Protein AF-A0A7J5WXG4-F1 (afdb_monomer_lite)

Secondary structure (DSSP, 8-state):
----------------------------------SEEEEEETTEEEEEESS---EEEESHHHHHHHHHTTGGGGEEEEESGGGTHHHHHHHHGGGGGGS-EEESSSPPHHHHHHTT-

Foldseek 3Di:
DDDDDDDDDDDDDDPPPPPPPPPPPPPPPPPPPDQWDWDQDPNDIDIDGPDQQADEEEDPVRVLVCVVVVVLNRYQAYELCLVCVVVCCVPNNPSSVVHHHLYNHGDDPCSVVVSVD

Sequence (117 aa):
MNRTITRVAPTLAPVTVLLGVAAGCGTESDATASDTVTVTNCGAEVTFDQPLDRLFANDGGMIAIALAAGARDKMVAVSALARDKDVLRLEYGPQVDTLDEVATEPPTLENIVGGQT

Structure (mmCIF, N/CA/C/O backbone):
data_AF-A0A7J5WXG4-F1
#
_entry.id   AF-A0A7J5WXG4-F1
#
loop_
_atom_site.group_PDB
_atom_site.id
_atom_site.type_symbol
_atom_site.label_atom_id
_atom_site.label_alt_id
_atom_site.label_comp_id
_atom_site.label_asym_id
_atom_site.label_entity_id
_atom_site.label_seq_id
_atom_site.pdbx_PDB_ins_code
_atom_site.Cartn_x
_atom_site.Cartn_y
_atom_site.Cartn_z
_atom_site.occupancy
_atom_site.B_iso_or_equiv
_atom_site.auth_seq_id
_atom_site.auth_comp_id
_atom_site.auth_asym_id
_atom_site.auth_atom_id
_atom_site.pdbx_PDB_model_num
ATOM 1 N N . MET A 1 1 ? 13.146 -45.912 77.678 1.00 42.41 1 MET A N 1
ATOM 2 C CA . MET A 1 1 ? 13.192 -44.744 78.586 1.00 42.41 1 MET A CA 1
ATOM 3 C C . MET A 1 1 ? 11.859 -44.019 78.503 1.00 42.41 1 MET A C 1
ATOM 5 O O . MET A 1 1 ? 11.580 -43.390 77.493 1.00 42.41 1 MET A O 1
ATOM 9 N N . ASN A 1 2 ? 11.023 -44.178 79.532 1.00 40.47 2 ASN A N 1
ATOM 10 C CA . ASN A 1 2 ? 9.773 -43.436 79.709 1.00 40.47 2 ASN A CA 1
ATOM 11 C C . ASN A 1 2 ? 10.080 -41.971 80.033 1.00 40.47 2 ASN A C 1
ATOM 13 O O . ASN A 1 2 ? 10.809 -41.717 80.992 1.00 40.47 2 ASN A O 1
ATOM 17 N N . ARG A 1 3 ? 9.459 -41.019 79.329 1.00 44.69 3 ARG A N 1
ATOM 18 C CA . ARG A 1 3 ? 9.204 -39.685 79.891 1.00 44.69 3 ARG A CA 1
ATOM 19 C C . ARG A 1 3 ? 7.754 -39.285 79.660 1.00 44.69 3 ARG A C 1
ATOM 21 O O . ARG A 1 3 ? 7.262 -39.195 78.542 1.00 44.69 3 ARG A O 1
ATOM 28 N N . THR A 1 4 ? 7.111 -39.111 80.798 1.00 41.09 4 THR A N 1
ATOM 29 C CA . THR A 1 4 ? 5.716 -38.807 81.060 1.00 41.09 4 THR A CA 1
ATOM 30 C C . THR A 1 4 ? 5.434 -37.318 80.815 1.00 41.09 4 THR A C 1
ATOM 32 O O . THR A 1 4 ? 6.184 -36.473 81.288 1.00 41.09 4 THR A O 1
ATOM 35 N N . ILE A 1 5 ? 4.354 -37.055 80.069 1.00 54.88 5 ILE A N 1
ATOM 36 C CA . ILE A 1 5 ? 3.325 -35.995 80.192 1.00 54.88 5 ILE A CA 1
ATOM 37 C C . ILE A 1 5 ? 3.770 -34.579 80.603 1.00 54.88 5 ILE A C 1
ATOM 39 O O . ILE A 1 5 ? 4.193 -34.361 81.729 1.00 54.88 5 ILE A O 1
ATOM 43 N N . THR A 1 6 ? 3.417 -33.582 79.783 1.00 4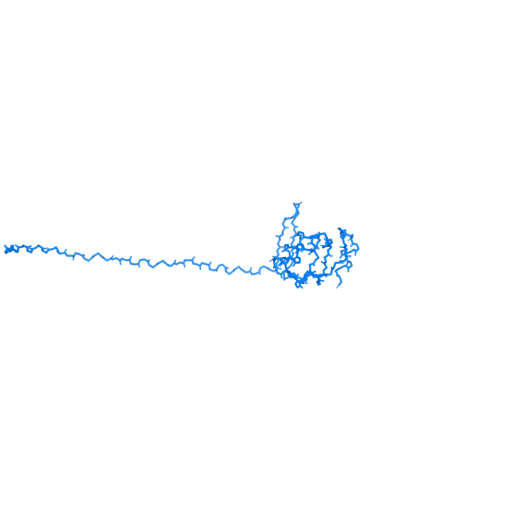2.09 6 THR A N 1
ATOM 44 C CA . THR A 1 6 ? 2.691 -32.374 80.241 1.00 42.09 6 THR A CA 1
ATOM 45 C C . THR A 1 6 ? 1.866 -31.818 79.075 1.00 42.09 6 THR A C 1
ATOM 47 O O . THR A 1 6 ? 2.413 -31.383 78.066 1.00 42.09 6 THR A O 1
ATOM 50 N N . ARG A 1 7 ? 0.532 -31.887 79.191 1.00 51.19 7 ARG A N 1
ATOM 51 C CA . ARG A 1 7 ? -0.425 -31.246 78.276 1.00 51.19 7 ARG A CA 1
ATOM 52 C C . ARG A 1 7 ? -0.525 -29.764 78.637 1.00 51.19 7 ARG A C 1
ATOM 54 O O . ARG A 1 7 ? -0.883 -29.449 79.766 1.00 51.19 7 ARG A O 1
ATOM 61 N N . VAL A 1 8 ? -0.290 -28.885 77.670 1.00 45.06 8 VAL A N 1
ATOM 62 C CA . VAL A 1 8 ? -0.689 -27.473 77.728 1.00 45.06 8 VAL A CA 1
ATOM 63 C C . VAL A 1 8 ? -1.612 -27.247 76.538 1.00 45.06 8 VAL A C 1
ATOM 65 O O . VAL A 1 8 ? -1.203 -27.423 75.395 1.00 45.06 8 VAL A O 1
ATOM 68 N N . ALA A 1 9 ? -2.880 -26.953 76.814 1.00 54.91 9 ALA A N 1
ATOM 69 C CA . A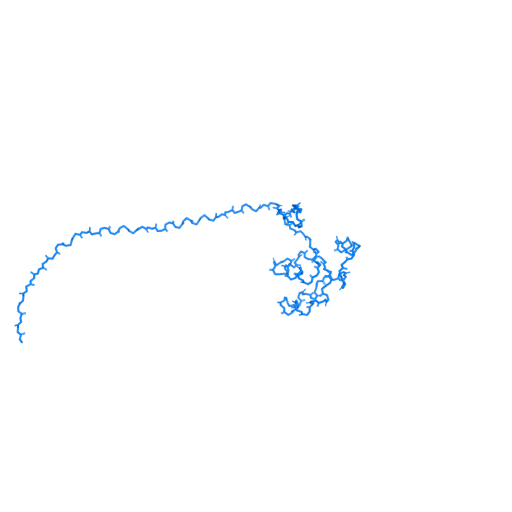LA A 1 9 ? -3.864 -26.605 75.800 1.00 54.91 9 ALA A CA 1
ATOM 70 C C . ALA A 1 9 ? -3.844 -25.083 75.596 1.00 54.91 9 ALA A C 1
ATOM 72 O O . ALA A 1 9 ? -4.101 -24.365 76.563 1.00 54.91 9 ALA A O 1
ATOM 73 N N . PRO A 1 10 ? -3.581 -24.568 74.383 1.00 46.25 10 PRO A N 1
ATOM 74 C CA . PRO A 1 10 ? -3.910 -23.198 74.052 1.00 46.25 10 PRO A CA 1
ATOM 75 C C . PRO A 1 10 ? -5.302 -23.177 73.410 1.00 46.25 10 PRO A C 1
ATOM 77 O O . PRO A 1 10 ? -5.559 -23.804 72.383 1.00 46.25 10 PRO A O 1
ATOM 80 N N . THR A 1 11 ? -6.220 -22.470 74.055 1.00 47.03 11 THR A N 1
ATOM 81 C CA . THR A 1 11 ? -7.518 -22.069 73.510 1.00 47.03 11 THR A CA 1
ATOM 82 C C . THR A 1 11 ? -7.314 -21.275 72.217 1.00 47.03 11 THR A C 1
ATOM 84 O O . THR A 1 11 ? -6.853 -20.135 72.254 1.00 47.03 11 THR A O 1
ATOM 87 N N . LEU A 1 12 ? -7.637 -21.887 71.074 1.00 46.06 12 LEU A N 1
ATOM 88 C CA . LEU A 1 12 ? -7.681 -21.240 69.762 1.00 46.06 12 LEU A CA 1
ATOM 89 C C . LEU A 1 12 ? -8.890 -20.296 69.694 1.00 46.06 12 LEU A C 1
ATOM 91 O O . LEU A 1 12 ? -10.036 -20.741 69.669 1.00 46.06 12 LEU A O 1
ATOM 95 N N . ALA A 1 13 ? -8.624 -18.992 69.651 1.00 47.94 13 ALA A N 1
ATOM 96 C CA . ALA A 1 13 ? -9.585 -17.993 69.196 1.00 47.94 13 ALA A CA 1
ATOM 97 C C . ALA A 1 13 ? -9.790 -18.142 67.672 1.00 47.94 13 ALA A C 1
ATOM 99 O O . ALA A 1 13 ? -8.804 -18.361 66.959 1.00 47.94 13 ALA A O 1
ATOM 100 N N . PRO A 1 14 ? -11.019 -18.028 67.136 1.00 46.78 14 PRO A N 1
ATOM 101 C CA . PRO A 1 14 ? -11.231 -18.102 65.700 1.00 46.78 14 PRO A CA 1
ATOM 102 C C . PRO A 1 14 ? -10.783 -16.778 65.069 1.00 46.78 14 PRO A C 1
ATOM 104 O O . PRO A 1 14 ? -11.412 -15.739 65.251 1.00 46.78 14 PRO A O 1
ATOM 107 N N . VAL A 1 15 ? -9.672 -16.811 64.336 1.00 51.56 15 VAL A N 1
ATOM 108 C CA . VAL A 1 15 ? -9.292 -15.737 63.413 1.00 51.56 1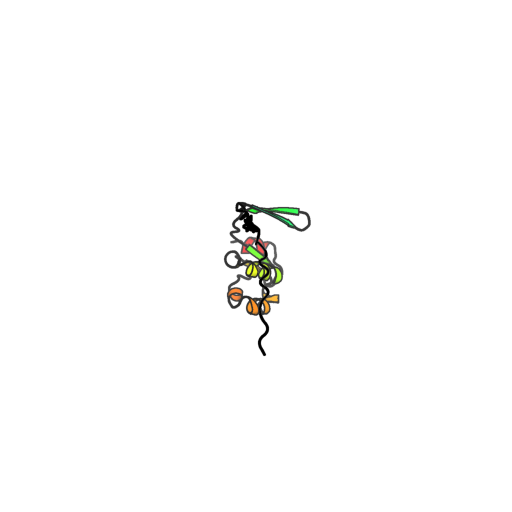5 VAL A CA 1
ATOM 109 C C . VAL A 1 15 ? -10.120 -15.941 62.150 1.00 51.56 15 VAL A C 1
ATOM 111 O O . VAL A 1 15 ? -9.833 -16.820 61.339 1.00 51.56 15 VAL A O 1
ATOM 114 N N . THR A 1 16 ? -11.193 -15.170 62.010 1.00 54.97 16 THR A N 1
ATOM 115 C CA . THR A 1 16 ? -12.026 -15.158 60.806 1.00 54.97 16 THR A CA 1
ATOM 116 C C . THR A 1 16 ? -11.224 -14.525 59.670 1.00 54.97 16 THR A C 1
ATOM 118 O O . THR A 1 16 ? -11.143 -13.305 59.549 1.00 54.97 16 THR A O 1
ATOM 121 N N . VAL A 1 17 ? -10.584 -15.361 58.852 1.00 51.75 17 VAL A N 1
ATOM 122 C CA . VAL A 1 17 ? -9.960 -14.954 57.589 1.00 51.75 17 VAL A CA 1
ATOM 123 C C . VAL A 1 17 ? -11.083 -14.544 56.638 1.00 51.75 17 VAL A C 1
ATOM 125 O O . VAL A 1 17 ? -11.764 -15.392 56.064 1.00 51.75 17 VAL A O 1
ATOM 128 N N . LEU A 1 18 ? -11.310 -13.236 56.495 1.00 51.03 18 LEU A N 1
ATOM 129 C CA . LEU A 1 18 ? -12.110 -12.708 55.395 1.00 51.03 18 LEU A CA 1
ATOM 130 C C . LEU A 1 18 ? -11.314 -12.888 54.099 1.00 51.03 18 LEU A C 1
ATOM 132 O O . LEU A 1 18 ? -10.371 -12.153 53.812 1.00 51.03 18 LEU A O 1
ATOM 136 N N . LEU A 1 19 ? -11.715 -13.899 53.332 1.00 51.88 19 LEU A N 1
ATOM 137 C CA . LEU A 1 19 ? -11.337 -14.111 51.942 1.00 51.88 19 LEU A CA 1
ATOM 138 C C . LEU A 1 19 ? -11.923 -12.953 51.112 1.00 51.88 19 LEU A C 1
ATOM 140 O O . LEU A 1 19 ? -13.078 -12.986 50.691 1.00 51.88 19 LEU A O 1
ATOM 144 N N . GLY A 1 20 ? -11.143 -11.886 50.943 1.00 53.22 20 GLY A N 1
ATOM 145 C CA . GLY A 1 20 ? -11.469 -10.790 50.037 1.00 53.22 20 GLY A CA 1
ATOM 146 C C . GLY A 1 20 ? -11.414 -11.292 48.600 1.00 53.22 20 GLY A C 1
ATOM 147 O O . GLY A 1 20 ? -10.335 -11.477 48.044 1.00 53.22 20 GLY A O 1
ATOM 148 N N . VAL A 1 21 ? -12.583 -11.551 48.017 1.00 59.00 21 VAL A N 1
ATOM 149 C CA . VAL A 1 21 ? -12.744 -11.850 46.594 1.00 59.00 21 VAL A CA 1
ATOM 150 C C . VAL A 1 21 ? -12.216 -10.649 45.815 1.00 59.00 21 VAL A C 1
ATOM 152 O O . VAL A 1 21 ? -12.760 -9.550 45.916 1.00 59.00 21 VAL A O 1
ATOM 155 N N . ALA A 1 22 ? -11.139 -10.849 45.058 1.00 56.75 22 ALA A N 1
ATOM 156 C CA . ALA A 1 22 ? -10.689 -9.896 44.059 1.00 56.75 22 ALA A CA 1
ATOM 157 C C . ALA A 1 22 ? -11.758 -9.828 42.960 1.00 56.75 22 ALA A C 1
ATOM 159 O O . ALA A 1 22 ? -11.726 -10.588 41.995 1.00 56.75 22 ALA A O 1
ATOM 160 N N . ALA A 1 23 ? -12.741 -8.943 43.133 1.00 60.12 23 ALA A N 1
ATOM 161 C CA . ALA A 1 23 ? -13.581 -8.480 42.044 1.00 60.12 23 ALA A CA 1
ATOM 162 C C . ALA A 1 23 ? -12.664 -7.701 41.095 1.00 60.12 23 ALA A C 1
ATOM 164 O O . ALA A 1 23 ? -12.401 -6.514 41.289 1.00 60.12 23 ALA A O 1
ATOM 165 N N . GLY A 1 24 ? -12.090 -8.414 40.125 1.00 49.75 24 GLY A N 1
ATOM 166 C CA . GLY A 1 24 ? -11.421 -7.806 38.991 1.00 49.75 24 GLY A CA 1
ATOM 167 C C . GLY A 1 24 ? -12.428 -6.897 38.307 1.00 49.75 24 GLY A C 1
ATOM 168 O O . GLY A 1 24 ? -13.368 -7.372 37.677 1.00 49.75 24 GLY A O 1
ATOM 169 N N . CYS A 1 25 ? -12.250 -5.590 38.471 1.00 51.84 25 CYS A N 1
ATOM 170 C CA . CYS A 1 25 ? -12.924 -4.584 37.670 1.00 51.84 25 CYS A CA 1
ATOM 171 C C . CYS A 1 25 ? -12.287 -4.635 36.274 1.00 51.84 25 CYS A C 1
ATOM 173 O O . CYS A 1 25 ? -11.452 -3.810 35.915 1.00 51.84 25 CYS A O 1
ATOM 175 N N . GLY A 1 26 ? -12.585 -5.699 35.532 1.00 54.19 26 GLY A N 1
ATOM 176 C CA . GLY A 1 26 ? -12.394 -5.733 34.097 1.00 54.19 26 GLY A CA 1
ATOM 177 C C . GLY A 1 26 ? -13.545 -4.951 33.498 1.00 54.19 26 GLY A C 1
ATOM 178 O O . GLY A 1 26 ? -14.576 -5.528 33.177 1.00 54.19 26 GLY A O 1
ATOM 179 N N . THR A 1 27 ? -13.403 -3.631 33.405 1.00 54.75 27 THR A N 1
ATOM 180 C CA . THR A 1 27 ? -14.181 -2.888 32.419 1.00 54.75 27 THR A CA 1
ATOM 181 C C . THR A 1 27 ? -13.675 -3.381 31.071 1.00 54.75 27 THR A C 1
ATOM 183 O O . THR A 1 27 ? -12.619 -2.948 30.611 1.00 54.75 27 THR A O 1
ATOM 186 N N . GLU A 1 28 ? -14.378 -4.335 30.460 1.00 59.78 28 GLU A N 1
ATOM 187 C CA . GLU A 1 28 ? -14.380 -4.428 29.005 1.00 59.78 28 GLU A CA 1
ATOM 188 C C . GLU A 1 28 ? -14.886 -3.067 28.535 1.00 59.78 28 GLU A C 1
ATOM 190 O O . GLU A 1 28 ? -16.075 -2.759 28.618 1.00 59.78 28 GLU A O 1
ATOM 195 N N . SER A 1 29 ? -13.948 -2.185 28.181 1.00 55.78 29 SER A N 1
ATOM 196 C CA . SER A 1 29 ? -14.272 -1.000 27.410 1.00 55.78 29 SER A CA 1
ATOM 197 C C . SER A 1 29 ? -14.841 -1.525 26.107 1.00 55.78 29 SER A C 1
ATOM 199 O O . SER A 1 29 ? -14.092 -1.901 25.207 1.00 55.78 29 SER A O 1
ATOM 201 N N . ASP A 1 30 ? -16.165 -1.583 26.048 1.00 53.34 30 ASP A N 1
ATOM 202 C CA . ASP A 1 30 ? -16.929 -1.674 24.819 1.00 53.34 30 ASP A CA 1
ATOM 203 C C . ASP A 1 30 ? -16.636 -0.363 24.077 1.00 53.34 30 ASP A C 1
ATOM 205 O O . ASP A 1 30 ? -17.306 0.658 24.239 1.00 53.34 30 ASP A O 1
ATOM 209 N N . ALA A 1 31 ? -15.474 -0.319 23.423 1.00 63.38 31 ALA A N 1
ATOM 210 C CA . ALA A 1 31 ? -15.072 0.802 22.608 1.00 63.38 31 ALA A CA 1
ATOM 211 C C . ALA A 1 31 ? -16.061 0.820 21.452 1.00 63.38 31 ALA A C 1
ATOM 213 O O . ALA A 1 31 ? -15.966 -0.006 20.545 1.00 63.38 31 ALA A O 1
ATOM 214 N N . THR A 1 32 ? -17.038 1.725 21.520 1.00 60.12 32 THR A N 1
ATOM 215 C CA . THR A 1 32 ? -17.941 1.990 20.408 1.00 60.12 32 THR A CA 1
ATOM 216 C C . THR A 1 32 ? -17.080 2.161 19.167 1.00 60.12 32 THR A C 1
ATOM 218 O O . THR A 1 32 ? -16.229 3.053 19.135 1.00 60.12 32 THR A O 1
ATOM 221 N N . ALA A 1 33 ? -17.243 1.268 18.190 1.00 66.38 33 ALA A N 1
ATOM 222 C CA . ALA A 1 33 ? -16.546 1.388 16.923 1.00 66.38 33 ALA A CA 1
ATOM 223 C C . ALA A 1 33 ? -16.920 2.751 16.335 1.00 66.38 33 ALA A C 1
ATOM 225 O O . ALA A 1 33 ? -18.081 2.998 16.017 1.00 66.38 33 ALA A O 1
ATOM 226 N N . SER A 1 34 ? -15.956 3.666 16.295 1.00 77.81 34 SER A N 1
ATOM 227 C CA . SER A 1 34 ? -16.151 4.964 15.669 1.00 77.81 34 SER A CA 1
ATOM 228 C C . SER A 1 34 ? -16.262 4.752 14.165 1.00 77.81 34 SER A C 1
ATOM 230 O O . SER A 1 34 ? -15.390 4.119 13.570 1.00 77.81 34 SER A O 1
ATOM 232 N N . ASP A 1 35 ? -17.275 5.350 13.541 1.00 91.06 35 ASP A N 1
ATOM 233 C CA . ASP A 1 35 ? -17.446 5.338 12.080 1.00 91.06 35 ASP A CA 1
ATOM 234 C C . ASP A 1 35 ? -16.339 6.122 11.352 1.00 91.06 35 ASP A C 1
ATOM 236 O O . ASP A 1 35 ? -16.298 6.161 10.128 1.00 91.06 35 ASP A O 1
ATOM 240 N N . THR A 1 36 ? -15.432 6.764 12.096 1.00 94.44 36 THR A N 1
ATOM 241 C CA . THR A 1 36 ? -14.335 7.569 11.563 1.00 94.44 36 THR A CA 1
ATOM 242 C C . THR A 1 36 ? -13.060 7.426 12.388 1.00 94.44 36 THR A C 1
ATOM 244 O O . THR A 1 36 ? -13.119 7.248 13.608 1.00 94.44 36 THR A O 1
ATOM 247 N N . VAL A 1 37 ? -11.908 7.624 11.749 1.00 94.62 37 VAL A N 1
ATOM 248 C CA . VAL A 1 37 ? -10.586 7.714 12.384 1.00 94.62 37 VAL A CA 1
ATOM 249 C C . VAL A 1 37 ? -9.894 9.002 11.948 1.00 94.62 37 VAL A C 1
ATOM 251 O O . VAL A 1 37 ? -9.742 9.252 10.755 1.00 94.62 37 VAL A O 1
ATOM 254 N N . THR A 1 38 ? -9.429 9.802 12.909 1.00 96.25 38 THR A N 1
ATOM 255 C CA . THR A 1 38 ? -8.627 11.008 12.650 1.00 96.25 38 THR A CA 1
ATOM 256 C C . THR A 1 38 ? -7.147 10.730 12.894 1.00 96.25 38 THR A C 1
ATOM 258 O O . THR A 1 38 ? -6.770 10.202 13.938 1.00 96.25 38 THR A O 1
ATOM 261 N N . VAL A 1 39 ? -6.301 11.105 11.933 1.00 95.94 39 VAL A N 1
ATOM 262 C CA . VAL A 1 39 ? -4.844 10.944 11.986 1.00 95.94 39 VAL A CA 1
ATOM 263 C C . VAL A 1 39 ? -4.176 12.293 11.756 1.00 95.94 39 VAL A C 1
ATOM 265 O O . VAL A 1 39 ? -4.475 12.984 10.782 1.00 95.94 39 VAL A O 1
ATOM 268 N N . THR A 1 40 ? -3.229 12.656 12.621 1.00 97.88 40 THR A N 1
ATOM 269 C CA . THR A 1 40 ? -2.316 13.773 12.363 1.00 97.88 40 THR A CA 1
ATOM 270 C C . THR A 1 40 ? -1.105 13.273 11.580 1.00 97.88 40 THR A C 1
ATOM 272 O O . THR A 1 40 ? -0.338 12.445 12.073 1.00 97.88 40 THR A O 1
ATOM 275 N N . ASN A 1 41 ? -0.891 13.793 10.375 1.00 93.75 41 ASN A N 1
ATOM 276 C CA . ASN A 1 41 ? 0.275 13.487 9.554 1.00 93.75 41 ASN A CA 1
ATOM 277 C C . ASN A 1 41 ? 0.887 14.779 9.008 1.00 93.75 41 ASN A C 1
ATOM 279 O O . ASN A 1 41 ? 0.182 15.641 8.492 1.00 93.75 41 ASN A O 1
ATOM 283 N N . CYS A 1 42 ? 2.201 14.946 9.178 1.00 97.12 42 CYS A N 1
ATOM 284 C CA . CYS A 1 42 ? 2.921 16.164 8.783 1.00 97.12 42 CYS A CA 1
ATOM 285 C C . CYS A 1 42 ? 2.299 17.471 9.332 1.00 97.12 42 CYS A C 1
ATOM 287 O O . CYS A 1 42 ? 2.401 18.523 8.707 1.00 97.12 42 CYS A O 1
ATOM 289 N N . GLY A 1 43 ? 1.657 17.404 10.506 1.00 97.50 43 GLY A N 1
ATOM 290 C CA . GLY A 1 43 ? 0.995 18.542 11.155 1.00 97.50 43 GLY A CA 1
ATOM 291 C C . GLY A 1 43 ? -0.420 18.853 10.654 1.00 97.50 43 GLY A C 1
ATOM 292 O O . GLY A 1 43 ? -1.045 19.766 11.184 1.00 97.50 43 GLY A O 1
ATOM 293 N N . ALA A 1 44 ? -0.940 18.104 9.680 1.00 97.62 44 ALA A N 1
ATOM 294 C CA . ALA A 1 44 ? -2.327 18.195 9.239 1.00 97.62 44 ALA A CA 1
ATOM 295 C C . ALA A 1 44 ? -3.166 17.083 9.876 1.00 97.62 44 ALA A C 1
ATOM 297 O O . ALA A 1 44 ? -2.721 15.939 9.948 1.00 97.62 44 ALA A O 1
ATOM 298 N N . GLU A 1 45 ? -4.380 17.409 10.314 1.00 98.06 45 GLU A N 1
ATOM 299 C CA . GLU A 1 45 ? -5.374 16.417 10.730 1.00 98.06 45 GLU A CA 1
ATOM 300 C C . GLU A 1 45 ? -6.220 15.993 9.530 1.00 98.06 45 GLU A C 1
ATOM 302 O O . GLU A 1 45 ? -6.741 16.835 8.796 1.00 98.06 45 GLU A O 1
ATOM 307 N N . VAL A 1 46 ? -6.360 14.683 9.336 1.00 96.94 46 VAL A N 1
ATOM 308 C CA . VAL A 1 46 ? -7.217 14.092 8.304 1.00 96.94 46 VAL A CA 1
ATOM 309 C C . VAL A 1 46 ? -8.116 13.051 8.953 1.00 96.94 46 VAL A C 1
ATOM 311 O O . VAL A 1 46 ? -7.633 12.177 9.670 1.00 96.94 46 VAL A O 1
ATOM 314 N N . THR A 1 47 ? -9.418 13.143 8.693 1.00 96.06 47 THR A N 1
ATOM 315 C CA . THR A 1 47 ? -10.421 12.181 9.159 1.00 96.06 47 THR A CA 1
ATOM 316 C C . THR A 1 47 ? -10.840 11.278 8.008 1.00 96.06 47 THR A C 1
ATOM 318 O O . THR A 1 47 ? -11.162 11.767 6.927 1.00 96.06 47 THR A O 1
ATOM 321 N N . PHE A 1 48 ? -10.840 9.973 8.252 1.00 93.31 48 PHE A N 1
ATOM 322 C CA . PHE A 1 48 ? -11.243 8.938 7.309 1.00 93.31 48 PHE A CA 1
ATOM 323 C C . PHE A 1 48 ? -12.462 8.202 7.840 1.00 93.31 48 PHE A C 1
ATOM 325 O O . PHE A 1 48 ? -12.463 7.790 9.000 1.00 93.31 48 PHE A O 1
ATOM 332 N N . ASP A 1 49 ? -13.452 7.978 6.984 1.00 93.25 49 ASP A N 1
ATOM 333 C CA . ASP A 1 49 ? -14.570 7.094 7.299 1.00 93.25 49 ASP A CA 1
ATOM 334 C C . ASP A 1 49 ? -14.090 5.641 7.432 1.00 93.25 49 ASP A C 1
ATOM 336 O O . ASP A 1 49 ? -13.057 5.242 6.879 1.00 93.25 49 ASP A O 1
ATOM 340 N N . GLN A 1 50 ? -14.826 4.850 8.202 1.00 91.06 50 GLN A N 1
ATOM 341 C CA . GLN A 1 50 ? -14.614 3.424 8.395 1.00 91.06 50 GLN A CA 1
ATOM 342 C C . GLN A 1 50 ? -15.874 2.638 7.999 1.00 91.06 50 GLN A C 1
ATOM 344 O O . GLN A 1 50 ? -16.988 3.114 8.215 1.00 91.06 50 GLN A O 1
ATOM 349 N N . PRO A 1 51 ? -15.719 1.410 7.469 1.00 90.62 51 PRO A N 1
ATOM 350 C CA . PRO A 1 51 ? -14.452 0.750 7.148 1.00 90.62 51 PRO A CA 1
ATOM 351 C C . PRO A 1 51 ? -13.793 1.323 5.884 1.00 90.62 51 PRO A C 1
ATOM 353 O O . PRO A 1 51 ? -14.460 1.842 4.996 1.00 90.62 51 PRO A O 1
ATOM 356 N N . LEU A 1 52 ? -12.469 1.178 5.771 1.00 89.50 52 LEU A N 1
ATOM 357 C CA . LEU A 1 52 ? -11.769 1.483 4.524 1.00 89.50 52 LEU A CA 1
ATOM 358 C C . LEU A 1 52 ? -12.158 0.468 3.438 1.00 89.50 52 LEU A C 1
ATOM 360 O O . LEU A 1 52 ? -12.045 -0.746 3.634 1.00 89.50 52 LEU A O 1
ATOM 364 N N . ASP A 1 53 ? -12.555 0.957 2.267 1.00 91.00 53 ASP A N 1
ATOM 365 C CA . ASP A 1 53 ? -12.891 0.094 1.131 1.00 91.00 53 ASP A CA 1
ATOM 366 C C . ASP A 1 53 ? -11.709 -0.176 0.209 1.00 91.00 53 ASP A C 1
ATOM 368 O O . ASP A 1 53 ? -11.611 -1.262 -0.362 1.00 91.00 53 ASP A O 1
ATOM 372 N N . ARG A 1 54 ? -10.824 0.812 0.044 1.00 94.75 54 ARG A N 1
ATOM 373 C CA . ARG A 1 54 ? -9.781 0.799 -0.984 1.00 94.75 54 ARG A CA 1
ATOM 374 C C . ARG A 1 54 ? -8.518 1.473 -0.481 1.00 94.75 54 ARG A C 1
ATOM 376 O O . ARG A 1 54 ? -8.566 2.581 0.045 1.00 94.75 54 ARG A O 1
ATOM 383 N N . LEU A 1 55 ? -7.393 0.805 -0.681 1.00 95.75 55 LEU A N 1
ATOM 384 C CA . LEU A 1 55 ? -6.074 1.234 -0.256 1.00 95.75 55 LEU A CA 1
ATOM 385 C C . LEU A 1 55 ? -5.116 1.200 -1.445 1.00 95.75 55 LEU A C 1
ATOM 387 O O . LEU A 1 55 ? -4.922 0.156 -2.067 1.00 95.75 55 LEU A O 1
ATOM 391 N N . PHE A 1 56 ? -4.484 2.339 -1.698 1.00 97.44 56 PHE A N 1
ATOM 392 C CA . PHE A 1 56 ? -3.289 2.439 -2.521 1.00 97.44 56 PHE A CA 1
ATOM 393 C C . PHE A 1 56 ? -2.076 2.524 -1.592 1.00 97.44 56 PHE A C 1
ATOM 395 O O . PHE A 1 56 ? -2.025 3.421 -0.748 1.00 97.44 56 PHE A O 1
ATOM 402 N N . ALA A 1 57 ? -1.099 1.628 -1.736 1.00 97.31 57 ALA A N 1
ATOM 403 C CA . ALA A 1 57 ? 0.123 1.652 -0.928 1.00 97.31 57 ALA A CA 1
ATOM 404 C C . ALA A 1 57 ? 1.359 1.899 -1.801 1.00 97.31 57 ALA A C 1
ATOM 406 O O . ALA A 1 57 ? 1.667 1.121 -2.702 1.00 97.31 57 ALA A O 1
ATOM 407 N N . ASN A 1 58 ? 2.082 2.979 -1.515 1.00 96.94 58 ASN A N 1
ATOM 408 C CA . ASN A 1 58 ? 3.334 3.304 -2.190 1.00 96.94 58 ASN A CA 1
ATOM 409 C C . ASN A 1 58 ? 4.526 2.843 -1.355 1.00 96.94 58 ASN A C 1
ATOM 411 O O . ASN A 1 58 ? 4.579 3.190 -0.185 1.00 96.94 58 ASN A O 1
ATOM 415 N N . ASP A 1 59 ? 5.516 2.212 -1.985 1.00 97.25 59 ASP A N 1
ATOM 416 C CA . ASP A 1 59 ? 6.761 1.744 -1.363 1.00 97.25 59 ASP A CA 1
ATOM 417 C C . ASP A 1 59 ? 6.612 0.486 -0.488 1.00 97.25 59 ASP A C 1
ATOM 419 O O . ASP A 1 59 ? 5.592 0.258 0.171 1.00 97.25 59 ASP A O 1
ATOM 423 N N . GLY A 1 60 ? 7.663 -0.344 -0.475 1.00 97.44 60 GLY A N 1
ATOM 424 C CA . GLY A 1 60 ? 7.693 -1.616 0.240 1.00 97.44 60 GLY A CA 1
ATOM 425 C C . GLY A 1 60 ? 7.425 -1.490 1.737 1.00 97.44 60 GLY A C 1
ATOM 426 O O . GLY A 1 60 ? 6.759 -2.356 2.305 1.00 97.44 60 GLY A O 1
ATOM 427 N N . GLY A 1 61 ? 7.848 -0.395 2.377 1.00 98.06 61 GLY A N 1
ATOM 428 C CA . GLY A 1 61 ? 7.575 -0.154 3.793 1.00 98.06 61 GLY A CA 1
ATOM 429 C C . GLY A 1 61 ? 6.084 0.037 4.089 1.00 98.06 61 GLY A C 1
ATOM 430 O O . GLY A 1 61 ? 5.556 -0.559 5.029 1.00 98.06 61 GLY A O 1
ATOM 431 N N . MET A 1 62 ? 5.374 0.824 3.273 1.00 97.94 62 MET A N 1
ATOM 432 C CA . MET A 1 62 ? 3.929 1.027 3.453 1.00 97.94 62 MET A CA 1
ATOM 433 C C . MET A 1 62 ? 3.142 -0.230 3.071 1.00 97.94 62 MET A C 1
ATOM 435 O O . MET A 1 62 ? 2.174 -0.571 3.751 1.00 97.94 62 MET A O 1
ATOM 439 N N . ILE A 1 63 ? 3.584 -0.951 2.033 1.00 98.56 63 ILE A N 1
ATOM 440 C CA . ILE A 1 63 ? 3.020 -2.253 1.655 1.00 98.56 63 ILE A CA 1
ATOM 441 C C . ILE A 1 63 ? 3.154 -3.246 2.818 1.00 98.56 63 ILE A C 1
ATOM 443 O O . ILE A 1 63 ? 2.173 -3.896 3.173 1.00 98.56 63 ILE A O 1
ATOM 447 N N . ALA A 1 64 ? 4.323 -3.326 3.461 1.00 98.56 64 ALA A N 1
ATOM 448 C CA . ALA A 1 64 ? 4.540 -4.191 4.620 1.00 98.56 64 ALA A CA 1
ATOM 449 C C . ALA A 1 64 ? 3.591 -3.854 5.776 1.00 98.56 64 ALA A C 1
ATOM 451 O O . ALA A 1 64 ? 2.972 -4.754 6.334 1.00 98.56 64 ALA A O 1
ATOM 452 N N . ILE A 1 65 ? 3.447 -2.569 6.119 1.00 98.50 65 ILE A N 1
ATOM 453 C CA . ILE A 1 65 ? 2.544 -2.125 7.192 1.00 98.50 65 ILE A CA 1
ATOM 454 C C . ILE A 1 65 ? 1.097 -2.528 6.881 1.00 98.50 65 ILE A C 1
ATOM 456 O O . ILE A 1 65 ? 0.408 -3.059 7.752 1.00 98.50 65 ILE A O 1
ATOM 460 N N . ALA A 1 66 ? 0.643 -2.320 5.643 1.00 98.00 66 ALA A N 1
ATOM 461 C CA . ALA A 1 66 ? -0.706 -2.687 5.223 1.00 98.00 66 ALA A CA 1
ATOM 462 C C . ALA A 1 66 ? -0.945 -4.204 5.301 1.00 98.00 66 ALA A C 1
ATOM 464 O O . ALA A 1 66 ? -1.966 -4.644 5.834 1.00 98.00 66 ALA A O 1
ATOM 465 N N . LEU A 1 67 ? 0.004 -5.011 4.818 1.00 98.12 67 LEU A N 1
ATOM 466 C CA . LEU A 1 67 ? -0.079 -6.471 4.884 1.00 98.12 67 LEU A CA 1
ATOM 467 C C . LEU A 1 67 ? -0.067 -6.976 6.334 1.00 98.12 67 LEU A C 1
ATOM 469 O O . LEU A 1 67 ? -0.902 -7.805 6.690 1.00 98.12 67 LEU A O 1
ATOM 473 N N . ALA A 1 68 ? 0.807 -6.435 7.189 1.00 98.25 68 ALA A N 1
ATOM 474 C CA . ALA A 1 68 ? 0.866 -6.773 8.613 1.00 98.25 68 ALA A CA 1
ATOM 475 C C . ALA A 1 68 ? -0.431 -6.424 9.361 1.00 98.25 68 ALA A C 1
ATOM 477 O O . ALA A 1 68 ? -0.831 -7.139 10.277 1.00 98.25 68 ALA A O 1
ATOM 478 N N . ALA A 1 69 ? -1.113 -5.351 8.951 1.00 96.50 69 ALA A N 1
ATOM 479 C CA . ALA A 1 69 ? -2.419 -4.967 9.482 1.00 96.50 69 ALA A CA 1
ATOM 480 C C . ALA A 1 69 ? -3.583 -5.824 8.942 1.00 96.50 69 ALA A C 1
ATOM 482 O O . ALA A 1 69 ? -4.733 -5.592 9.310 1.00 96.50 69 ALA A O 1
ATOM 483 N N . GLY A 1 70 ? -3.317 -6.794 8.060 1.00 96.12 70 GLY A N 1
ATOM 484 C CA . GLY A 1 70 ? -4.343 -7.637 7.444 1.00 96.12 70 GLY A CA 1
ATOM 485 C C . GLY A 1 70 ? -5.138 -6.942 6.336 1.00 96.12 70 GLY A C 1
ATOM 486 O O . GLY A 1 70 ? -6.190 -7.430 5.936 1.00 96.12 70 GLY A O 1
ATOM 487 N N . ALA A 1 71 ? -4.655 -5.816 5.803 1.00 96.75 71 ALA A N 1
ATOM 488 C CA . ALA A 1 71 ? -5.392 -5.002 4.836 1.00 96.75 71 ALA A CA 1
ATOM 489 C C . ALA A 1 71 ? -5.315 -5.518 3.387 1.00 96.75 71 ALA A C 1
ATOM 491 O O . ALA A 1 71 ? -5.720 -4.802 2.470 1.00 96.75 71 ALA A O 1
ATOM 492 N N . ARG A 1 72 ? -4.810 -6.740 3.149 1.00 96.94 72 ARG A N 1
ATOM 493 C CA . ARG A 1 72 ? -4.579 -7.286 1.799 1.00 96.94 72 ARG A CA 1
ATOM 494 C C . ARG A 1 72 ? -5.807 -7.163 0.899 1.00 96.94 72 ARG A C 1
ATOM 496 O O . ARG A 1 72 ? -5.656 -6.740 -0.245 1.00 96.94 72 ARG A O 1
ATOM 503 N N . ASP A 1 73 ? -6.993 -7.474 1.414 1.00 96.00 73 ASP A N 1
ATOM 504 C CA . ASP A 1 73 ? -8.252 -7.449 0.652 1.00 96.00 73 ASP A CA 1
ATOM 505 C C . ASP A 1 73 ? -8.709 -6.034 0.274 1.00 96.00 73 ASP A C 1
ATOM 507 O O . ASP A 1 73 ? -9.553 -5.861 -0.602 1.00 96.00 73 ASP A O 1
ATOM 511 N N . LYS A 1 74 ? -8.158 -5.009 0.931 1.00 96.44 74 LYS A N 1
ATOM 512 C CA . LYS A 1 74 ? -8.436 -3.597 0.651 1.00 96.44 74 LYS A CA 1
ATOM 513 C C . LYS A 1 74 ? -7.400 -2.974 -0.278 1.00 96.44 74 LYS A C 1
ATOM 515 O O . LYS A 1 74 ? -7.659 -1.910 -0.827 1.00 96.44 74 LYS A O 1
ATOM 520 N N . MET A 1 75 ? -6.240 -3.604 -0.465 1.00 97.19 75 MET A N 1
ATOM 521 C CA . MET A 1 75 ? -5.180 -3.103 -1.343 1.00 97.19 75 MET A CA 1
ATOM 522 C C . MET A 1 75 ? -5.571 -3.283 -2.812 1.00 97.19 75 MET A C 1
ATOM 524 O O . MET A 1 75 ? -5.482 -4.389 -3.346 1.00 97.19 75 MET A O 1
ATOM 528 N N . VAL A 1 76 ? -5.999 -2.191 -3.449 1.00 97.38 76 VAL A N 1
ATOM 529 C CA . VAL A 1 76 ? -6.447 -2.188 -4.853 1.00 97.38 76 VAL A CA 1
ATOM 530 C C . VAL A 1 76 ? -5.299 -1.974 -5.830 1.00 97.38 76 VAL A C 1
ATOM 532 O O . VAL A 1 76 ? -5.343 -2.507 -6.927 1.00 97.38 76 VAL A O 1
ATOM 535 N N . ALA A 1 77 ? -4.263 -1.249 -5.411 1.00 97.75 77 ALA A N 1
ATOM 536 C CA . ALA A 1 77 ? -3.070 -0.998 -6.202 1.00 97.75 77 ALA A CA 1
ATOM 537 C C . ALA A 1 77 ? -1.878 -0.705 -5.286 1.00 97.75 77 ALA A C 1
ATOM 539 O O . ALA A 1 77 ? -2.025 -0.236 -4.150 1.00 97.75 77 ALA A O 1
ATOM 540 N N . VAL A 1 78 ? -0.681 -0.976 -5.791 1.00 98.00 78 VAL A N 1
ATOM 541 C CA . VAL A 1 78 ? 0.581 -0.625 -5.148 1.00 98.00 78 VAL A CA 1
ATOM 542 C C . VAL A 1 78 ? 1.536 0.018 -6.142 1.00 98.00 78 VAL A C 1
ATOM 544 O O . VAL A 1 78 ? 1.409 -0.140 -7.356 1.00 98.00 78 VAL A O 1
ATOM 547 N N . SER A 1 79 ? 2.535 0.720 -5.624 1.00 98.19 79 SER A N 1
ATOM 548 C CA . SER A 1 79 ? 3.653 1.215 -6.422 1.00 98.19 79 SER A CA 1
ATOM 549 C C . SER A 1 79 ? 4.979 0.948 -5.738 1.00 98.19 79 SER A C 1
ATOM 551 O O . SER A 1 79 ? 5.063 0.874 -4.511 1.00 98.19 79 SER A O 1
ATOM 553 N N . ALA A 1 80 ? 6.028 0.854 -6.548 1.00 97.69 80 ALA A N 1
ATOM 554 C CA . ALA A 1 80 ? 7.392 0.601 -6.122 1.00 97.69 80 ALA A CA 1
ATOM 555 C C . ALA A 1 80 ? 7.564 -0.678 -5.284 1.00 97.69 80 ALA A C 1
ATOM 557 O O . ALA A 1 80 ? 8.444 -0.746 -4.424 1.00 97.69 80 ALA A O 1
ATOM 558 N N . LEU A 1 81 ? 6.745 -1.699 -5.557 1.00 97.62 81 LEU A N 1
ATOM 559 C CA . LEU A 1 81 ? 6.852 -3.020 -4.941 1.00 97.62 81 LEU A CA 1
ATOM 560 C C . LEU A 1 81 ? 8.147 -3.714 -5.379 1.00 97.62 81 LEU A C 1
ATOM 562 O O . LEU A 1 81 ? 8.784 -4.388 -4.573 1.00 97.62 81 LEU A O 1
ATOM 566 N N . ALA A 1 82 ? 8.558 -3.529 -6.636 1.00 95.38 82 ALA A N 1
ATOM 567 C CA . ALA A 1 82 ? 9.700 -4.203 -7.245 1.00 95.38 82 ALA A CA 1
ATOM 568 C C . ALA A 1 82 ? 11.002 -4.098 -6.431 1.00 95.38 82 ALA A C 1
ATOM 570 O O . ALA A 1 82 ? 11.797 -5.035 -6.446 1.00 95.38 82 ALA A O 1
ATOM 571 N N . ARG A 1 83 ? 11.211 -2.997 -5.692 1.00 94.94 83 ARG A N 1
ATOM 572 C CA . ARG A 1 83 ? 12.405 -2.794 -4.853 1.00 94.94 83 ARG A CA 1
ATOM 573 C C . ARG A 1 83 ? 12.509 -3.782 -3.690 1.00 94.94 83 ARG A C 1
ATOM 575 O O . ARG A 1 83 ? 13.613 -4.203 -3.364 1.00 94.94 83 ARG A O 1
ATOM 582 N N . ASP A 1 84 ? 11.373 -4.161 -3.107 1.00 97.25 84 ASP A N 1
ATOM 583 C CA . ASP A 1 84 ? 11.301 -4.932 -1.857 1.00 97.25 84 ASP A CA 1
ATOM 584 C C . ASP A 1 84 ? 10.528 -6.251 -2.011 1.00 97.25 84 ASP A C 1
ATOM 586 O O . ASP A 1 84 ? 10.305 -6.975 -1.037 1.00 97.25 84 ASP A O 1
ATOM 590 N N . LYS A 1 85 ? 10.120 -6.591 -3.240 1.00 97.50 85 LYS A N 1
ATOM 591 C CA . LYS A 1 85 ? 9.239 -7.725 -3.541 1.00 97.50 85 LYS A CA 1
ATOM 592 C C . LYS A 1 85 ? 9.743 -9.043 -2.964 1.00 97.50 85 LYS A C 1
ATOM 594 O O . LYS A 1 85 ? 8.950 -9.788 -2.398 1.00 97.50 85 LYS A O 1
ATOM 599 N N . ASP A 1 86 ? 11.039 -9.322 -3.070 1.00 98.19 86 ASP A N 1
ATOM 600 C CA . ASP A 1 86 ? 11.617 -10.579 -2.584 1.00 98.19 86 ASP A CA 1
ATOM 601 C C . ASP A 1 86 ? 11.565 -10.686 -1.055 1.00 98.19 86 ASP A C 1
ATOM 603 O O . ASP A 1 86 ? 11.239 -11.744 -0.516 1.00 98.19 86 ASP A O 1
ATOM 607 N N . VAL A 1 87 ? 11.819 -9.580 -0.349 1.00 98.38 87 VAL A N 1
ATOM 608 C CA . VAL A 1 87 ? 11.740 -9.521 1.118 1.00 98.38 87 VAL A CA 1
ATOM 609 C C . VAL A 1 87 ? 10.290 -9.660 1.575 1.00 98.38 87 VAL A C 1
ATOM 611 O O . VAL A 1 87 ? 9.994 -10.436 2.481 1.00 98.38 87 VAL A O 1
ATOM 614 N N . LEU A 1 88 ? 9.364 -8.966 0.914 1.00 98.38 88 LEU A N 1
ATOM 615 C CA . LEU A 1 88 ? 7.941 -9.073 1.225 1.00 98.38 88 LEU A CA 1
ATOM 616 C C . LEU A 1 88 ? 7.404 -10.473 0.931 1.00 98.38 88 LEU A C 1
ATOM 618 O O . LEU A 1 88 ? 6.633 -11.009 1.720 1.00 98.38 88 LEU A O 1
ATOM 622 N N . ARG A 1 89 ? 7.818 -11.093 -0.176 1.00 98.38 89 ARG A N 1
ATOM 623 C CA . ARG A 1 89 ? 7.436 -12.465 -0.526 1.00 98.38 89 ARG A CA 1
ATOM 624 C C . ARG A 1 89 ? 7.971 -13.480 0.483 1.00 98.38 89 ARG A C 1
ATOM 626 O O . ARG A 1 89 ? 7.303 -14.483 0.720 1.00 98.38 89 ARG A O 1
ATOM 633 N N . LEU A 1 90 ? 9.147 -13.242 1.064 1.00 98.44 90 LEU A N 1
ATOM 634 C CA . LEU A 1 90 ? 9.701 -14.097 2.114 1.00 98.44 90 LEU A CA 1
ATOM 635 C C . LEU A 1 90 ? 8.811 -14.110 3.367 1.00 98.44 90 LEU A C 1
ATOM 637 O O . LEU A 1 90 ? 8.579 -15.181 3.917 1.00 98.44 90 LEU A O 1
ATOM 641 N N . GLU A 1 91 ? 8.296 -12.949 3.780 1.00 98.31 91 GLU A N 1
ATOM 642 C CA . GLU A 1 91 ? 7.464 -12.809 4.985 1.00 98.31 91 GLU A CA 1
ATOM 643 C C . GLU A 1 91 ? 5.988 -13.152 4.731 1.00 98.31 91 GLU A C 1
ATOM 645 O O . GLU A 1 91 ? 5.384 -13.964 5.427 1.00 98.31 91 GLU A O 1
ATOM 650 N N . TYR A 1 92 ? 5.393 -12.552 3.699 1.00 97.94 92 TYR A N 1
ATOM 651 C CA . TYR A 1 92 ? 3.955 -12.621 3.434 1.00 97.94 92 TYR A CA 1
ATOM 652 C C . TYR A 1 92 ? 3.585 -13.703 2.410 1.00 97.94 92 TYR A C 1
ATOM 654 O O . TYR A 1 92 ? 2.404 -13.972 2.181 1.00 97.94 92 TYR A O 1
ATOM 662 N N . GLY A 1 93 ? 4.568 -14.360 1.796 1.00 97.81 93 GLY A N 1
ATOM 663 C CA . GLY A 1 93 ? 4.350 -15.458 0.863 1.00 97.81 93 GLY A CA 1
ATOM 664 C C . GLY A 1 93 ? 3.837 -15.021 -0.519 1.00 97.81 93 GLY A C 1
ATOM 665 O O . GLY A 1 93 ? 3.949 -13.856 -0.911 1.00 97.81 93 GLY A O 1
ATOM 666 N N . PRO A 1 94 ? 3.247 -15.957 -1.290 1.00 97.75 94 PRO A N 1
ATOM 667 C CA . PRO A 1 94 ? 2.839 -15.721 -2.679 1.00 97.75 94 PRO A CA 1
ATOM 668 C C . PRO A 1 94 ? 1.763 -14.645 -2.870 1.00 97.75 94 PRO A C 1
ATOM 670 O O . PRO A 1 94 ? 1.566 -14.186 -3.990 1.00 97.75 94 PRO A O 1
ATOM 673 N N . GLN A 1 95 ? 1.069 -14.210 -1.809 1.00 96.38 95 GLN A N 1
ATOM 674 C CA . GLN A 1 95 ? 0.063 -13.146 -1.916 1.00 96.38 95 GLN A CA 1
ATOM 675 C C . GLN A 1 95 ? 0.657 -11.835 -2.454 1.00 96.38 95 GLN A C 1
ATOM 677 O O . GLN A 1 95 ? -0.050 -11.062 -3.096 1.00 96.38 95 GLN A O 1
ATOM 682 N N . VAL A 1 96 ? 1.956 -11.607 -2.244 1.00 98.19 96 VAL A N 1
ATOM 683 C CA . VAL A 1 96 ? 2.676 -10.435 -2.758 1.00 98.19 96 VAL A CA 1
ATOM 684 C C . VAL A 1 96 ? 2.702 -10.423 -4.287 1.00 98.19 96 VAL A C 1
ATOM 686 O O . VAL A 1 96 ? 2.604 -9.361 -4.891 1.00 98.19 96 VAL A O 1
ATOM 689 N N . ASP A 1 97 ? 2.749 -11.591 -4.932 1.00 97.31 97 ASP A N 1
ATOM 690 C CA . ASP A 1 97 ? 2.741 -11.694 -6.397 1.00 97.31 97 ASP A CA 1
ATOM 691 C C . ASP A 1 97 ? 1.389 -11.322 -7.018 1.00 97.31 97 ASP A C 1
ATOM 693 O O . ASP A 1 97 ? 1.303 -11.133 -8.228 1.00 97.31 97 ASP A O 1
ATOM 697 N N . THR A 1 98 ? 0.339 -11.233 -6.198 1.00 97.44 98 THR A N 1
ATOM 698 C CA . THR A 1 98 ? -1.025 -10.897 -6.631 1.00 97.44 98 THR A CA 1
ATOM 699 C C . THR A 1 98 ? -1.371 -9.421 -6.427 1.00 97.44 98 THR A C 1
ATOM 701 O O . THR A 1 98 ? -2.493 -9.017 -6.730 1.00 97.44 98 THR A O 1
ATOM 704 N N . LEU A 1 99 ? -0.456 -8.627 -5.861 1.00 97.50 99 LEU A N 1
ATOM 705 C CA . LEU A 1 99 ? -0.625 -7.180 -5.746 1.00 97.50 99 LEU A CA 1
ATOM 706 C C . LEU A 1 99 ? -0.531 -6.544 -7.137 1.00 97.50 99 LEU A C 1
ATOM 708 O O . LEU A 1 99 ? 0.366 -6.879 -7.910 1.00 97.50 99 LEU A O 1
ATOM 712 N N . ASP A 1 100 ? -1.444 -5.620 -7.432 1.00 97.25 100 ASP A N 1
ATOM 713 C CA . ASP A 1 100 ? -1.436 -4.869 -8.686 1.00 97.25 100 ASP A CA 1
ATOM 714 C C . ASP A 1 100 ? -0.416 -3.726 -8.611 1.00 97.25 100 ASP A C 1
ATOM 716 O O . ASP A 1 100 ? -0.671 -2.677 -8.019 1.00 97.25 100 ASP A O 1
ATOM 720 N N . GLU A 1 101 ? 0.784 -3.960 -9.141 1.00 96.94 101 GLU A N 1
ATOM 721 C CA . GLU A 1 101 ? 1.838 -2.950 -9.198 1.00 96.94 101 GLU A CA 1
ATOM 722 C C . GLU A 1 101 ? 1.646 -2.044 -10.420 1.00 96.94 101 GLU A C 1
ATOM 724 O O . GLU A 1 101 ? 2.071 -2.363 -11.531 1.00 96.94 101 GLU A O 1
ATOM 729 N 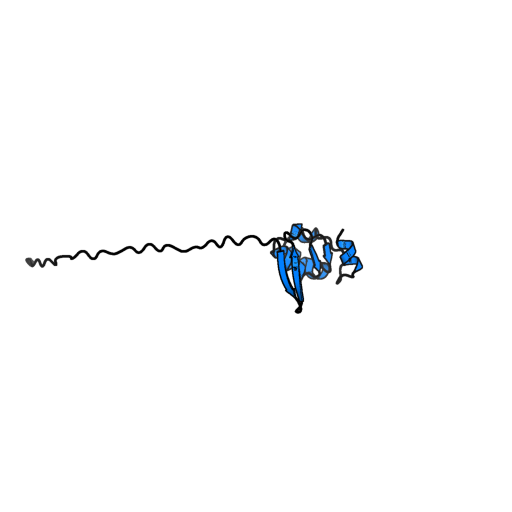N . VAL A 1 102 ? 1.041 -0.876 -10.203 1.00 97.06 102 VAL A N 1
ATOM 730 C CA . VAL A 1 102 ? 0.721 0.079 -11.280 1.00 97.06 102 VAL A CA 1
ATOM 731 C C . VAL A 1 102 ? 1.910 0.956 -11.691 1.00 97.06 102 VAL A C 1
ATOM 733 O O . VAL A 1 102 ? 1.853 1.650 -12.707 1.00 97.06 102 VAL A O 1
ATOM 736 N N . ALA A 1 103 ? 2.986 0.945 -10.898 1.00 96.56 103 ALA A N 1
ATOM 737 C CA . ALA A 1 103 ? 4.249 1.619 -11.184 1.00 96.56 103 ALA A CA 1
ATOM 738 C C . A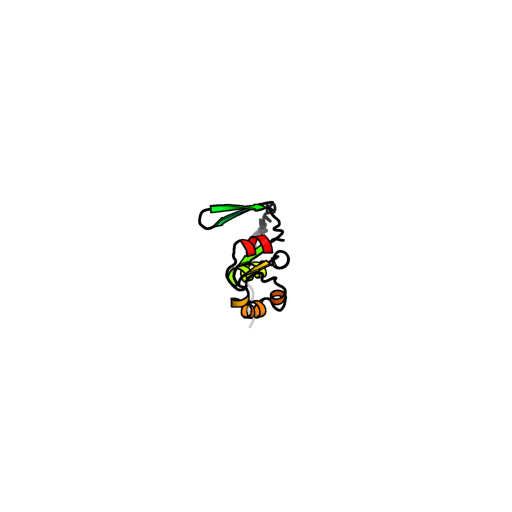LA A 1 103 ? 5.404 0.934 -10.439 1.00 96.56 103 ALA A C 1
ATOM 740 O O . ALA A 1 103 ? 5.306 0.705 -9.237 1.00 96.56 103 ALA A O 1
ATOM 741 N N . THR A 1 104 ? 6.523 0.665 -11.118 1.00 95.19 104 THR A N 1
ATOM 742 C CA . THR A 1 104 ? 7.725 0.052 -10.509 1.00 95.19 104 THR A CA 1
ATOM 743 C C . THR A 1 104 ? 8.597 1.043 -9.729 1.00 95.19 104 THR A C 1
ATOM 745 O O . THR A 1 104 ? 9.520 0.658 -9.014 1.00 95.19 104 THR A O 1
ATOM 748 N N . GLU A 1 105 ? 8.314 2.335 -9.870 1.00 94.19 105 GLU A N 1
ATOM 749 C CA . GLU A 1 105 ? 8.973 3.464 -9.209 1.00 94.19 105 GLU A CA 1
ATOM 750 C C . GLU A 1 105 ? 7.942 4.248 -8.373 1.00 94.19 105 GLU A C 1
ATOM 752 O O . GLU A 1 105 ? 6.757 3.896 -8.394 1.00 94.19 105 GLU A O 1
ATOM 757 N N . PRO A 1 106 ? 8.341 5.284 -7.599 1.00 94.25 106 PRO A N 1
ATOM 758 C CA . PRO A 1 106 ? 7.365 6.146 -6.940 1.00 94.25 106 PRO A CA 1
ATOM 759 C C . PRO A 1 106 ? 6.341 6.691 -7.959 1.00 94.25 106 PRO A C 1
ATOM 761 O O . PRO A 1 106 ? 6.734 7.077 -9.061 1.00 94.25 106 PRO A O 1
ATOM 764 N N . PRO A 1 107 ? 5.041 6.703 -7.623 1.00 97.06 107 PRO A N 1
ATOM 765 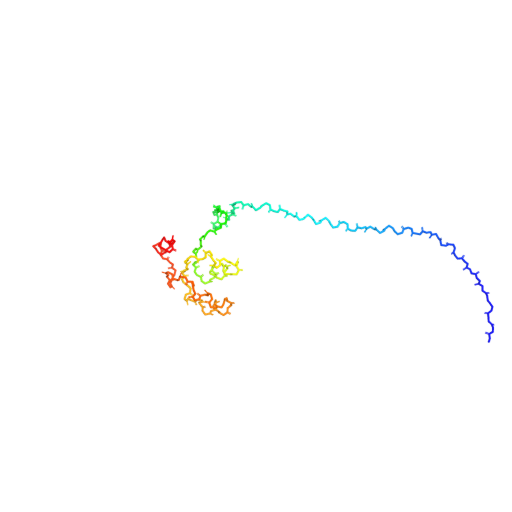C CA . PRO A 1 107 ? 3.968 6.868 -8.594 1.00 97.06 107 PRO A CA 1
ATOM 766 C C . PRO A 1 107 ? 3.830 8.323 -9.047 1.00 97.06 107 PRO A C 1
ATOM 768 O O . PRO A 1 107 ? 4.083 9.255 -8.279 1.00 97.06 107 PRO A O 1
ATOM 771 N N . THR A 1 108 ? 3.346 8.523 -10.274 1.00 97.25 108 THR A N 1
ATOM 772 C CA . THR A 1 108 ? 2.812 9.821 -10.708 1.00 97.25 108 THR A CA 1
ATOM 773 C C . THR A 1 108 ? 1.371 10.007 -10.223 1.00 97.25 108 THR A C 1
ATOM 775 O O . THR A 1 108 ? 0.729 9.074 -9.732 1.00 97.25 108 THR A O 1
ATOM 778 N N . LEU A 1 109 ? 0.821 11.215 -10.383 1.00 96.62 109 LEU A N 1
ATOM 779 C CA . LEU A 1 109 ? -0.588 11.471 -10.062 1.00 96.62 109 LEU A CA 1
ATOM 780 C C . LEU A 1 109 ? -1.534 10.647 -10.944 1.00 96.62 109 LEU A C 1
ATOM 782 O O . LEU A 1 109 ? -2.562 10.180 -10.465 1.00 96.62 109 LEU A O 1
ATOM 786 N N . GLU A 1 110 ? -1.177 10.425 -12.207 1.00 96.38 110 GLU A N 1
ATOM 787 C CA . GLU A 1 110 ? -1.940 9.595 -13.138 1.00 96.38 110 GLU A CA 1
ATOM 788 C C . GLU A 1 110 ? -1.968 8.133 -12.688 1.00 96.38 110 GLU A C 1
ATOM 790 O O . GLU A 1 110 ? -3.019 7.501 -12.776 1.00 96.38 110 GLU A O 1
ATOM 795 N N . ASN A 1 111 ? -0.860 7.607 -12.147 1.00 96.44 111 ASN A N 1
ATOM 796 C CA . ASN A 1 111 ? -0.851 6.263 -11.564 1.00 96.44 111 ASN A CA 1
ATOM 797 C C . ASN A 1 111 ? -1.788 6.168 -10.359 1.00 96.44 111 ASN A C 1
ATOM 799 O O . ASN A 1 111 ? -2.511 5.185 -10.234 1.00 96.44 111 ASN A O 1
ATOM 803 N N . ILE A 1 112 ? -1.799 7.184 -9.489 1.00 95.69 112 ILE A N 1
ATOM 804 C CA . ILE A 1 112 ? -2.666 7.192 -8.305 1.00 95.69 112 ILE A CA 1
ATOM 805 C C . ILE A 1 112 ? -4.130 7.282 -8.731 1.00 95.69 112 ILE A C 1
ATOM 807 O O . ILE A 1 112 ? -4.928 6.453 -8.326 1.00 95.69 112 ILE A O 1
ATOM 811 N N . VAL A 1 113 ? -4.508 8.251 -9.565 1.00 94.81 113 VAL A N 1
ATOM 812 C CA . VAL A 1 113 ? -5.915 8.426 -9.965 1.00 94.81 113 VAL A CA 1
ATOM 813 C C . VAL A 1 113 ? -6.402 7.248 -10.817 1.00 94.81 113 VAL A C 1
ATOM 815 O O . VAL A 1 113 ? -7.541 6.815 -10.659 1.00 94.81 113 VAL A O 1
ATOM 818 N N . GLY A 1 114 ? -5.543 6.703 -11.683 1.00 93.69 114 GLY A N 1
ATOM 819 C CA . GLY A 1 114 ? -5.860 5.563 -12.544 1.00 93.69 114 GLY A CA 1
ATOM 820 C C . GLY A 1 114 ? -5.883 4.215 -11.820 1.00 93.69 114 GLY A C 1
ATOM 821 O O . GLY A 1 114 ? -6.722 3.385 -12.136 1.00 93.69 114 GLY A O 1
ATOM 822 N N . GLY A 1 115 ? -5.019 4.005 -10.822 1.00 89.44 115 GLY A N 1
ATOM 823 C CA . GLY A 1 115 ? -4.987 2.779 -10.007 1.00 89.44 115 GLY A CA 1
ATOM 824 C C . GLY A 1 115 ? -6.120 2.690 -8.982 1.00 89.44 115 GLY A C 1
ATOM 825 O O . GLY A 1 115 ? -6.264 1.695 -8.280 1.00 89.44 115 GLY A O 1
ATOM 826 N N . GLN A 1 116 ? -6.936 3.741 -8.893 1.00 80.62 116 GLN A N 1
ATOM 827 C CA . GLN A 1 116 ? -8.120 3.820 -8.048 1.00 80.62 116 GLN A CA 1
ATOM 828 C C . GLN A 1 116 ? -9.389 3.550 -8.868 1.00 80.62 116 GLN A C 1
ATOM 830 O O . GLN A 1 116 ? -10.460 4.048 -8.516 1.00 80.62 116 GLN A O 1
ATOM 835 N N . THR A 1 117 ? -9.344 2.712 -9.904 1.00 69.69 117 THR A N 1
ATOM 836 C CA . THR A 1 117 ? -10.543 2.178 -10.589 1.00 69.69 117 THR A CA 1
ATOM 837 C C . THR A 1 117 ? -10.721 0.705 -10.295 1.00 69.69 117 THR A C 1
ATOM 839 O O . THR A 1 117 ? -11.810 0.361 -9.794 1.00 69.69 117 THR A O 1
#

Radius of gyration: 31.76 Å; chains: 1; bounding box: 31×63×94 Å

pLDDT: mean 83.28, std 20.35, range [40.47, 98.56]